Protein AF-K4KNU1-F1 (afdb_monomer_lite)

pLDDT: mean 82.9, std 14.41, range [40.94, 97.38]

Secondary structure (DSSP, 8-state):
-HHHHHHHHHHHHHHHHHHHHHHHHHHHHS-GGGGGGHHHHHHHHHHHHHHTHHHHHHH-TTS-HHHHHHHHHHHHHHHHHHHHHHHHHHHHTTTGGGTSPPSS----

Organism: Simiduia agarivorans (strain DSM 21679 / JCM 13881 / BCRC 17597 / SA1) (NCBI:txid1117647)

Foldseek 3Di:
DVLVVLLVVLLVLLLVLLVVLCVVCVPLVDDPVCPVCSVVVNVVSNCCLVPVLPVQLVVPPDDDSVVSSSVSSNVSSVVSNVVSVVSVVCLVCQCVVPPDRGSDDPDD

Sequence (108 aa):
MKRIFLGLLITMAALTSYYAVFMLFYDSWFPYYYEEYLPTIFVVGLMTIVILPVPVSLLKTSDSDRMGYYRSVVWFNAAIIAICIVVFLYMLSNGVFLSSPGVYQIGN

Radius of gyration: 17.01 Å; chains: 1; bounding box: 43×23×47 Å

Structure (mmCIF, N/CA/C/O backbone):
data_AF-K4KNU1-F1
#
_entry.id   AF-K4KNU1-F1
#
loop_
_atom_site.group_PDB
_atom_site.id
_atom_site.type_symbol
_atom_site.label_atom_id
_atom_site.label_alt_id
_atom_site.label_comp_id
_atom_site.label_asym_id
_atom_site.label_entity_id
_atom_site.label_seq_id
_atom_site.pdbx_PDB_ins_code
_atom_site.Cartn_x
_atom_site.Cartn_y
_atom_site.Cartn_z
_atom_site.occupancy
_atom_site.B_iso_or_equiv
_atom_site.auth_seq_id
_atom_site.auth_comp_id
_atom_site.auth_asym_id
_atom_site.auth_atom_id
_atom_site.pdbx_PDB_model_num
ATOM 1 N N . MET A 1 1 ? -18.847 8.082 14.698 1.00 62.22 1 MET A N 1
ATOM 2 C CA . MET A 1 1 ? -18.812 8.589 13.306 1.00 62.22 1 MET A CA 1
ATOM 3 C C . MET A 1 1 ? -17.450 9.142 12.893 1.00 62.22 1 MET A C 1
ATOM 5 O O . MET A 1 1 ? -16.877 8.579 11.975 1.00 62.22 1 MET A O 1
ATOM 9 N N . LYS A 1 2 ? -16.869 10.143 13.581 1.00 78.69 2 LYS A N 1
ATOM 10 C CA . LYS A 1 2 ? -15.563 10.740 13.197 1.00 78.69 2 LYS A CA 1
ATOM 11 C C . LYS A 1 2 ? -14.430 9.721 12.952 1.00 78.69 2 LYS A C 1
ATOM 13 O O . LYS A 1 2 ? -13.696 9.848 11.985 1.00 78.69 2 LYS A O 1
ATOM 18 N N . ARG A 1 3 ? -14.327 8.675 13.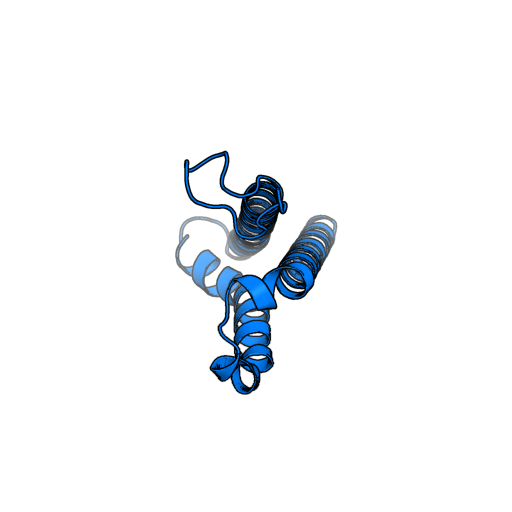785 1.00 80.00 3 ARG A N 1
ATOM 19 C CA . ARG A 1 3 ? -13.305 7.612 13.649 1.00 80.00 3 ARG A CA 1
ATOM 20 C C . ARG A 1 3 ? -13.514 6.702 12.433 1.00 80.00 3 ARG A C 1
ATOM 22 O O . ARG A 1 3 ? -12.545 6.327 11.791 1.00 80.00 3 ARG A O 1
ATOM 29 N N . ILE A 1 4 ? -14.770 6.391 12.106 1.00 81.62 4 ILE A N 1
ATOM 30 C CA . ILE A 1 4 ? -15.127 5.599 10.916 1.00 81.62 4 ILE A CA 1
ATOM 31 C C . ILE A 1 4 ? -14.796 6.399 9.658 1.00 81.62 4 ILE A C 1
ATOM 33 O O . ILE A 1 4 ? -14.180 5.875 8.739 1.00 81.62 4 ILE A O 1
ATOM 37 N N . PHE A 1 5 ? -15.146 7.687 9.656 1.00 87.62 5 PHE A N 1
ATOM 38 C CA . PHE A 1 5 ? -14.841 8.586 8.550 1.00 87.62 5 PHE A CA 1
ATOM 39 C C . PHE A 1 5 ? -13.331 8.728 8.325 1.00 87.62 5 PHE A C 1
ATOM 41 O O . PHE A 1 5 ? -12.873 8.610 7.196 1.00 87.62 5 PHE A O 1
ATOM 48 N N . LEU A 1 6 ? -12.545 8.884 9.398 1.00 89.81 6 LEU A N 1
ATOM 49 C CA . LEU A 1 6 ? -11.082 8.892 9.309 1.00 89.81 6 LEU A CA 1
ATOM 50 C C . LEU A 1 6 ? -10.529 7.571 8.749 1.00 89.81 6 LEU A C 1
ATOM 52 O O . LEU A 1 6 ? -9.665 7.599 7.880 1.00 89.81 6 LEU A O 1
ATOM 56 N N . GLY A 1 7 ? -11.041 6.427 9.219 1.00 89.75 7 GLY A N 1
ATOM 57 C CA . GLY A 1 7 ? -10.660 5.104 8.717 1.00 89.75 7 GLY A CA 1
ATOM 58 C C . GLY A 1 7 ? -10.960 4.924 7.224 1.00 89.75 7 GLY A C 1
ATOM 59 O O . GLY A 1 7 ? -10.128 4.402 6.487 1.00 89.75 7 GLY A O 1
ATOM 60 N N . LEU A 1 8 ? -12.109 5.414 6.757 1.00 91.12 8 LEU A N 1
ATOM 61 C CA . LEU A 1 8 ? -12.456 5.423 5.335 1.00 91.12 8 LEU A CA 1
ATOM 62 C C . LEU A 1 8 ? -11.528 6.332 4.530 1.00 91.12 8 LEU A C 1
ATOM 64 O O . LEU A 1 8 ? -10.964 5.881 3.538 1.00 91.12 8 LEU A O 1
ATOM 68 N N . LEU A 1 9 ? -11.324 7.576 4.971 1.00 94.81 9 LEU A N 1
ATOM 69 C CA . LEU A 1 9 ? -10.455 8.530 4.279 1.00 94.81 9 LEU A CA 1
ATOM 70 C C . LEU A 1 9 ? -9.029 8.006 4.133 1.00 94.81 9 LEU A C 1
ATOM 72 O O . LEU A 1 9 ? -8.461 8.086 3.048 1.00 94.81 9 LEU A O 1
ATOM 76 N N . ILE A 1 10 ? -8.456 7.441 5.198 1.00 95.88 10 ILE A N 1
ATOM 77 C CA . ILE A 1 10 ? -7.085 6.930 5.138 1.00 95.88 10 ILE A CA 1
ATOM 78 C C . ILE A 1 10 ? -6.977 5.665 4.284 1.00 95.88 10 ILE A C 1
ATOM 80 O O . ILE A 1 10 ? -5.978 5.484 3.597 1.00 95.88 10 ILE A O 1
ATOM 84 N N . THR A 1 11 ? -8.017 4.826 4.259 1.00 95.56 11 THR A N 1
ATOM 85 C CA . THR A 1 11 ? -8.069 3.670 3.352 1.00 95.56 11 THR A CA 1
ATOM 86 C C . THR A 1 11 ? -8.138 4.133 1.897 1.00 95.56 11 THR A C 1
ATOM 88 O O . THR A 1 11 ? -7.366 3.663 1.070 1.00 95.56 11 THR A O 1
ATOM 91 N N . MET A 1 12 ? -8.996 5.109 1.581 1.00 96.25 12 MET A N 1
ATOM 92 C CA . MET A 1 12 ? -9.071 5.697 0.237 1.00 96.25 12 MET A CA 1
ATOM 93 C C . MET A 1 12 ? -7.751 6.354 -0.180 1.00 96.25 12 MET A C 1
ATOM 95 O O . MET A 1 12 ? -7.323 6.198 -1.323 1.00 96.25 12 MET A O 1
ATOM 99 N N . ALA A 1 13 ? -7.078 7.040 0.747 1.00 96.88 13 ALA A N 1
ATOM 100 C CA . ALA A 1 13 ? -5.765 7.623 0.500 1.00 96.88 13 ALA A CA 1
ATOM 101 C C . ALA A 1 13 ? -4.710 6.546 0.200 1.00 96.88 13 ALA A C 1
ATOM 103 O O . ALA A 1 13 ? -3.966 6.702 -0.762 1.00 96.88 13 ALA A O 1
ATOM 104 N N . ALA A 1 14 ? -4.690 5.440 0.953 1.00 97.25 14 ALA A N 1
ATOM 105 C CA . ALA A 1 14 ? -3.770 4.323 0.725 1.00 97.25 14 ALA A CA 1
ATOM 106 C C . ALA A 1 14 ? -4.021 3.611 -0.613 1.00 97.25 14 ALA A C 1
ATOM 108 O O . ALA A 1 14 ? -3.075 3.320 -1.343 1.00 97.25 14 ALA A O 1
ATOM 109 N N . LEU A 1 15 ? -5.289 3.376 -0.968 1.00 97.31 15 LEU A N 1
ATOM 110 C CA . LEU A 1 15 ? -5.663 2.804 -2.266 1.00 97.31 15 LEU A CA 1
ATOM 111 C C . LEU A 1 15 ? -5.227 3.718 -3.417 1.00 97.31 15 LEU A C 1
ATOM 113 O O . LEU A 1 15 ? -4.625 3.251 -4.379 1.00 97.31 15 LEU A O 1
ATOM 117 N N . THR A 1 16 ? -5.481 5.023 -3.294 1.00 96.94 16 THR A N 1
ATOM 118 C CA . THR A 1 16 ? -5.109 6.011 -4.318 1.00 96.94 16 THR A CA 1
ATOM 119 C C . THR A 1 16 ? -3.593 6.139 -4.447 1.00 96.94 16 THR A C 1
ATOM 121 O O . THR A 1 16 ? -3.083 6.165 -5.565 1.00 96.94 16 THR A O 1
ATOM 124 N N . SER A 1 17 ? -2.850 6.177 -3.333 1.00 96.69 17 SER A N 1
ATOM 125 C CA . SER A 1 17 ? -1.385 6.240 -3.371 1.00 96.69 17 SER A CA 1
ATOM 126 C C . SER A 1 17 ? -0.788 4.981 -3.986 1.00 96.69 17 SER A C 1
ATOM 128 O O . SER A 1 17 ? 0.108 5.082 -4.818 1.00 96.69 17 SER A O 1
ATOM 130 N N . TYR A 1 18 ? -1.309 3.805 -3.627 1.00 97.12 18 TYR A N 1
ATOM 131 C CA . TYR A 1 18 ? -0.865 2.543 -4.209 1.00 97.12 18 TYR A CA 1
ATOM 132 C C . TYR A 1 18 ? -1.155 2.484 -5.711 1.00 97.12 18 TYR A C 1
ATOM 134 O O . TYR A 1 18 ? -0.255 2.174 -6.484 1.00 97.12 18 TYR A O 1
ATOM 142 N N . TYR A 1 19 ? -2.369 2.853 -6.132 1.00 96.00 19 TYR A N 1
ATOM 143 C CA . TYR A 1 19 ? -2.733 2.946 -7.546 1.00 96.00 19 TYR A CA 1
ATOM 144 C C . TYR A 1 19 ? -1.801 3.879 -8.318 1.00 96.00 19 TYR A C 1
ATOM 146 O O . TYR A 1 19 ? -1.273 3.489 -9.355 1.00 96.00 19 TYR A O 1
ATOM 154 N N . ALA A 1 20 ? -1.566 5.088 -7.804 1.00 94.62 20 ALA A N 1
ATOM 155 C CA . ALA A 1 20 ? -0.723 6.073 -8.470 1.00 94.62 20 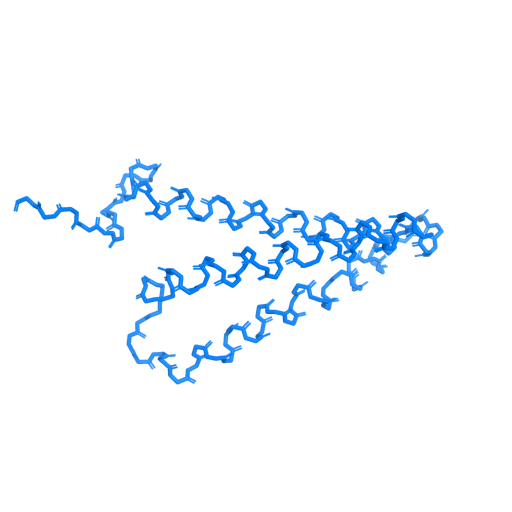ALA A CA 1
ATOM 156 C C . ALA A 1 20 ? 0.716 5.572 -8.631 1.00 94.62 20 ALA A C 1
ATOM 158 O O . ALA A 1 20 ? 1.270 5.644 -9.723 1.00 94.62 20 ALA A O 1
ATOM 159 N N . VAL A 1 21 ? 1.311 5.029 -7.565 1.00 94.12 21 VAL A N 1
ATOM 160 C CA . VAL A 1 21 ? 2.677 4.494 -7.621 1.00 94.12 21 VAL A CA 1
ATOM 161 C C . VAL A 1 21 ? 2.744 3.290 -8.560 1.00 94.12 21 VAL A C 1
ATOM 163 O O . VAL A 1 21 ? 3.648 3.230 -9.386 1.00 94.12 21 VAL A O 1
ATOM 166 N N . PHE A 1 22 ? 1.792 2.358 -8.473 1.00 94.06 22 PHE A N 1
ATOM 167 C CA . PHE A 1 22 ? 1.772 1.189 -9.347 1.00 94.06 22 PHE A CA 1
ATOM 168 C C . PHE A 1 22 ? 1.671 1.612 -10.814 1.00 94.06 22 PHE A C 1
ATOM 170 O O . PHE A 1 22 ? 2.531 1.241 -11.596 1.00 94.06 22 PHE A O 1
ATOM 177 N N . MET A 1 23 ? 0.708 2.462 -11.179 1.00 92.06 23 MET A N 1
ATOM 178 C CA . MET A 1 23 ? 0.517 2.899 -12.569 1.00 92.06 23 MET A CA 1
ATOM 179 C C . MET A 1 23 ? 1.695 3.691 -13.140 1.00 92.06 23 MET A C 1
ATOM 181 O O . MET A 1 23 ? 1.949 3.611 -14.335 1.00 92.06 23 MET A O 1
ATOM 185 N N . LEU A 1 24 ? 2.412 4.454 -12.314 1.00 89.81 24 LEU A N 1
ATOM 186 C CA . LEU A 1 24 ? 3.559 5.239 -12.777 1.00 89.81 24 LEU A CA 1
ATOM 187 C C . LEU A 1 24 ? 4.838 4.414 -12.940 1.00 89.81 24 LEU A C 1
ATOM 189 O O . LEU A 1 24 ? 5.734 4.834 -13.669 1.00 89.81 24 LEU A O 1
ATOM 193 N N . PHE A 1 25 ? 4.958 3.290 -12.232 1.00 89.19 25 PHE A N 1
ATOM 194 C CA . PHE A 1 25 ? 6.241 2.607 -12.072 1.00 89.19 25 PHE A CA 1
ATOM 195 C C . PHE A 1 25 ? 6.211 1.099 -12.318 1.00 89.19 25 PHE A C 1
ATOM 197 O O . PHE A 1 25 ? 7.264 0.469 -12.228 1.00 89.19 25 PHE A O 1
ATOM 204 N N . TYR A 1 26 ? 5.062 0.496 -12.639 1.00 87.75 26 TYR A N 1
ATOM 205 C CA . TYR A 1 26 ? 4.986 -0.954 -12.841 1.00 87.75 26 TYR A CA 1
ATOM 206 C C . TYR A 1 26 ? 5.925 -1.429 -13.963 1.00 87.75 26 TYR A C 1
ATOM 208 O O . TYR A 1 26 ? 6.614 -2.430 -13.770 1.00 87.75 26 TYR A O 1
ATOM 216 N N . ASP A 1 27 ? 6.041 -0.672 -15.061 1.00 83.75 27 ASP A N 1
ATOM 217 C CA . ASP A 1 27 ? 6.954 -0.962 -16.181 1.00 83.75 27 ASP A CA 1
ATOM 218 C C . ASP A 1 27 ? 8.425 -1.037 -15.740 1.00 83.75 27 ASP A C 1
ATOM 220 O O . ASP A 1 27 ? 9.235 -1.760 -16.313 1.00 83.75 27 ASP A O 1
ATOM 224 N N . SER A 1 28 ? 8.792 -0.290 -14.697 1.00 83.19 28 SER A N 1
ATOM 225 C CA . SER A 1 28 ? 10.149 -0.280 -14.153 1.00 83.19 28 SER A CA 1
ATOM 226 C C . SER A 1 28 ? 10.457 -1.465 -13.238 1.00 83.19 28 SER A C 1
ATOM 228 O O . SER A 1 28 ? 11.625 -1.768 -12.997 1.00 83.19 28 SER A O 1
ATOM 230 N N . TRP A 1 29 ? 9.435 -2.096 -12.663 1.00 82.94 29 TRP A N 1
ATOM 231 C CA . TRP A 1 29 ? 9.599 -3.166 -11.676 1.00 82.94 29 TRP A CA 1
ATOM 232 C C . TRP A 1 29 ? 9.413 -4.549 -12.267 1.00 82.94 29 TRP A C 1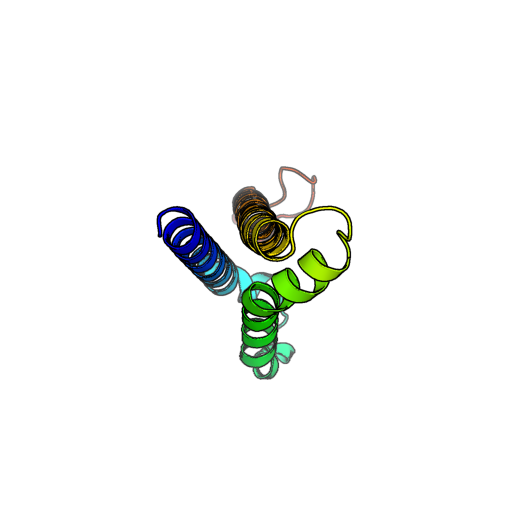
ATOM 234 O O . TRP A 1 29 ? 10.044 -5.505 -11.812 1.00 82.94 29 TRP A O 1
ATOM 244 N N . PHE A 1 30 ? 8.534 -4.659 -13.257 1.00 84.19 30 PHE A N 1
ATOM 245 C CA . PHE A 1 30 ? 8.144 -5.927 -13.838 1.00 84.19 30 PHE A CA 1
ATOM 246 C C . PHE A 1 30 ? 8.657 -6.015 -15.274 1.00 84.19 30 PHE A C 1
ATOM 248 O O . PHE A 1 30 ? 8.260 -5.223 -16.123 1.00 84.19 30 PHE A O 1
ATOM 255 N N . PRO A 1 31 ? 9.529 -6.991 -15.570 1.00 83.00 31 PRO A N 1
ATOM 256 C CA . PRO A 1 31 ? 9.891 -7.310 -16.943 1.00 83.00 31 PRO A CA 1
ATOM 257 C C . PRO A 1 31 ? 8.662 -7.619 -17.812 1.00 83.00 31 PRO A C 1
ATOM 259 O O . PRO A 1 31 ? 7.686 -8.183 -17.320 1.00 83.00 31 PRO A O 1
ATOM 262 N N . TYR A 1 32 ? 8.761 -7.353 -19.119 1.00 79.06 32 TYR A N 1
ATOM 263 C CA . TYR A 1 32 ? 7.674 -7.505 -20.105 1.00 79.06 32 TYR A CA 1
ATOM 264 C C . TYR A 1 32 ? 6.938 -8.860 -20.059 1.00 79.06 32 TYR A C 1
ATOM 266 O O . TYR A 1 32 ? 5.730 -8.940 -20.245 1.00 79.06 32 TYR A O 1
ATOM 274 N N . TYR A 1 33 ? 7.631 -9.952 -19.737 1.00 81.06 33 TYR A N 1
ATOM 275 C CA . TYR A 1 33 ? 7.013 -11.281 -19.651 1.00 81.06 33 TYR A CA 1
ATOM 276 C C . TYR A 1 33 ? 6.106 -11.488 -18.419 1.00 81.06 33 TYR A C 1
ATOM 278 O O . TYR A 1 33 ? 5.513 -12.556 -18.278 1.00 81.06 33 TYR A O 1
ATOM 286 N N . TYR A 1 34 ? 5.978 -10.497 -17.529 1.00 85.12 34 TYR A N 1
ATOM 287 C CA . TYR A 1 34 ? 5.024 -10.506 -16.417 1.00 85.12 34 TYR A CA 1
ATOM 288 C C . TYR A 1 34 ? 3.747 -9.701 -16.685 1.00 85.12 34 TYR A C 1
ATOM 290 O O . TYR A 1 34 ? 2.907 -9.615 -15.788 1.00 85.12 34 TYR A O 1
ATOM 298 N N . GLU A 1 35 ? 3.564 -9.139 -17.885 1.00 84.88 35 GLU A N 1
ATOM 299 C CA . GLU A 1 35 ? 2.396 -8.308 -18.213 1.00 84.88 35 GLU A CA 1
ATOM 300 C C . GLU A 1 35 ? 1.060 -8.999 -17.908 1.00 84.88 35 GLU A C 1
ATOM 302 O O . GLU A 1 35 ? 0.162 -8.391 -17.326 1.00 84.88 35 GLU A O 1
ATOM 307 N N . GLU A 1 36 ? 0.959 -10.299 -18.189 1.00 89.94 36 GLU A N 1
ATOM 308 C CA . GLU A 1 36 ? -0.239 -11.105 -17.913 1.00 89.94 36 GLU A CA 1
ATOM 309 C C . GLU A 1 36 ? -0.573 -11.200 -16.411 1.00 89.94 36 GLU A C 1
ATOM 311 O O . GLU A 1 36 ? -1.732 -11.377 -16.029 1.00 89.94 36 GLU A O 1
ATOM 316 N N . TYR A 1 37 ? 0.426 -11.047 -15.537 1.00 92.00 37 TYR A N 1
ATOM 317 C CA . TYR A 1 37 ? 0.271 -11.125 -14.083 1.00 92.00 37 TYR A CA 1
ATOM 318 C C . TYR A 1 37 ? 0.079 -9.758 -13.421 1.00 92.00 37 TYR A C 1
ATOM 320 O O . TYR A 1 37 ? -0.345 -9.719 -12.263 1.00 92.00 37 TYR A O 1
ATOM 328 N N . LEU A 1 38 ? 0.335 -8.645 -14.121 1.00 91.06 38 LEU A N 1
ATOM 329 C CA . LEU A 1 38 ? 0.196 -7.291 -13.569 1.00 91.06 38 LEU A CA 1
ATOM 330 C C . LEU A 1 38 ? -1.179 -7.030 -12.936 1.00 91.06 38 LEU A C 1
ATOM 332 O O . LEU A 1 38 ? -1.207 -6.521 -11.811 1.00 91.06 38 LEU A O 1
ATOM 336 N N . PRO A 1 39 ? -2.316 -7.421 -13.555 1.00 93.31 39 PRO A N 1
ATOM 337 C CA . PRO A 1 39 ? -3.625 -7.230 -12.934 1.00 93.31 39 PRO A CA 1
ATOM 338 C C . PRO A 1 39 ? -3.753 -8.003 -11.618 1.00 93.31 39 PRO A C 1
ATOM 340 O O . PRO A 1 39 ? -4.284 -7.487 -10.636 1.00 93.31 39 PRO A O 1
ATOM 343 N N . THR A 1 40 ? -3.223 -9.227 -11.573 1.00 94.50 40 THR A N 1
ATOM 344 C CA . THR A 1 40 ? -3.247 -10.075 -10.376 1.00 94.50 40 THR A CA 1
ATOM 345 C C . THR A 1 40 ? -2.400 -9.471 -9.263 1.00 94.50 40 THR A C 1
ATOM 347 O O . THR A 1 40 ? -2.866 -9.367 -8.130 1.00 94.50 40 THR A O 1
ATOM 350 N N . ILE A 1 41 ? -1.185 -9.016 -9.578 1.00 93.00 41 ILE A N 1
ATOM 351 C CA . ILE A 1 41 ? -0.285 -8.358 -8.620 1.00 93.00 41 ILE A CA 1
ATOM 352 C C . ILE A 1 41 ? -0.953 -7.106 -8.045 1.00 93.00 41 ILE A C 1
ATOM 354 O O . ILE A 1 41 ? -0.968 -6.915 -6.827 1.00 93.00 41 ILE A O 1
ATOM 358 N N . PHE A 1 42 ? -1.561 -6.294 -8.911 1.00 94.75 42 PHE A N 1
ATOM 359 C CA . PHE A 1 42 ? -2.281 -5.095 -8.508 1.00 94.75 42 PHE A CA 1
ATOM 360 C C . PHE A 1 42 ? -3.440 -5.416 -7.551 1.00 94.75 42 PHE A C 1
ATOM 362 O O . PHE A 1 42 ? -3.548 -4.833 -6.469 1.00 94.75 42 PHE A O 1
ATOM 369 N N . VAL A 1 43 ? -4.278 -6.397 -7.896 1.00 96.00 43 VAL A N 1
ATOM 370 C CA . VAL A 1 43 ? -5.412 -6.819 -7.057 1.00 96.00 43 VAL A CA 1
ATOM 371 C C . VAL A 1 43 ? -4.944 -7.392 -5.719 1.00 96.00 43 VAL A C 1
ATOM 373 O O . VAL A 1 43 ? -5.539 -7.078 -4.688 1.00 96.00 43 VAL A O 1
ATOM 376 N N . VAL A 1 44 ? -3.867 -8.181 -5.690 1.00 95.31 44 VAL A N 1
ATOM 377 C CA . VAL A 1 44 ? -3.291 -8.702 -4.437 1.00 95.31 44 VAL A CA 1
ATOM 378 C C . VAL A 1 44 ? -2.827 -7.558 -3.529 1.00 95.31 44 VAL A C 1
ATOM 380 O O . VAL A 1 44 ? -3.074 -7.592 -2.318 1.00 95.31 44 VAL A O 1
ATOM 383 N N . GLY A 1 45 ? -2.225 -6.508 -4.094 1.00 94.12 45 GLY A N 1
ATOM 384 C CA . GLY A 1 45 ? -1.873 -5.297 -3.352 1.00 94.12 45 GLY A CA 1
ATOM 385 C C . GLY A 1 45 ? -3.095 -4.583 -2.769 1.00 94.12 45 GLY A C 1
ATOM 386 O O . GLY A 1 45 ? -3.116 -4.272 -1.575 1.00 94.12 45 GLY A O 1
ATOM 387 N N . LEU A 1 46 ? -4.159 -4.406 -3.560 1.00 95.62 46 LEU A N 1
ATOM 388 C CA . LEU A 1 46 ? -5.419 -3.821 -3.081 1.00 95.62 46 LEU A CA 1
ATOM 389 C C . LEU A 1 46 ? -6.054 -4.647 -1.954 1.00 95.62 46 LEU A C 1
ATOM 391 O O . LEU A 1 46 ? -6.467 -4.099 -0.930 1.00 95.62 46 LEU A O 1
ATOM 395 N N . MET A 1 47 ? -6.100 -5.970 -2.114 1.00 94.44 47 MET A N 1
ATOM 396 C CA . MET A 1 47 ? -6.631 -6.885 -1.103 1.00 94.44 47 MET A CA 1
ATOM 397 C C . MET A 1 47 ? -5.824 -6.804 0.189 1.00 94.44 47 MET A C 1
ATOM 399 O O . MET A 1 47 ? -6.399 -6.801 1.274 1.00 94.44 47 MET A O 1
ATOM 403 N N . THR A 1 48 ? -4.504 -6.654 0.088 1.00 93.31 48 THR A N 1
ATOM 404 C CA . THR A 1 48 ? -3.626 -6.458 1.246 1.00 93.31 48 THR A CA 1
ATOM 405 C C . THR A 1 48 ? -3.989 -5.180 2.007 1.00 93.31 48 THR A C 1
ATOM 407 O O . THR A 1 48 ? -4.153 -5.229 3.223 1.00 93.31 48 THR A O 1
ATOM 410 N N . ILE A 1 49 ? -4.217 -4.057 1.323 1.00 94.25 49 ILE A N 1
ATOM 411 C CA . ILE A 1 49 ? -4.618 -2.785 1.957 1.00 94.25 49 ILE A CA 1
ATOM 412 C C . ILE A 1 49 ? -5.908 -2.946 2.781 1.00 94.25 49 ILE A C 1
ATOM 414 O O . ILE A 1 49 ? -6.007 -2.443 3.900 1.00 94.25 49 ILE A O 1
ATOM 418 N N . VAL A 1 50 ? -6.890 -3.674 2.245 1.00 92.94 50 VAL A N 1
ATOM 419 C CA . VAL A 1 50 ? -8.216 -3.811 2.867 1.00 92.94 50 VAL A CA 1
ATOM 420 C C . VAL A 1 50 ? -8.250 -4.895 3.948 1.00 92.94 50 VAL A C 1
ATOM 422 O O . VAL A 1 50 ? -8.860 -4.697 5.000 1.00 92.94 50 VAL A O 1
ATOM 425 N N . ILE A 1 51 ? -7.611 -6.041 3.707 1.00 92.38 51 ILE A N 1
ATOM 426 C CA . ILE A 1 51 ? -7.753 -7.238 4.545 1.00 92.38 51 ILE A CA 1
ATOM 427 C C . ILE A 1 51 ? -6.742 -7.249 5.688 1.00 92.38 51 ILE A C 1
ATOM 429 O O . ILE A 1 51 ? -7.127 -7.580 6.807 1.00 92.38 51 ILE A O 1
ATOM 433 N N . LEU A 1 52 ? -5.477 -6.865 5.462 1.00 88.69 52 LEU A N 1
ATOM 434 C CA . LEU A 1 52 ? -4.423 -7.006 6.479 1.00 88.69 52 LEU A CA 1
ATOM 435 C C . LEU A 1 52 ? -4.655 -6.226 7.791 1.00 88.69 52 LEU A C 1
ATOM 437 O O . LEU A 1 52 ? -4.198 -6.701 8.834 1.00 88.69 52 LEU A O 1
ATOM 441 N N . PRO A 1 53 ? -5.387 -5.095 7.829 1.00 87.25 53 PRO A N 1
ATOM 442 C CA . PRO A 1 53 ? -5.750 -4.463 9.096 1.00 87.25 53 PRO A CA 1
ATOM 443 C C . PRO A 1 53 ? -6.501 -5.385 10.068 1.00 87.25 53 PRO A C 1
ATOM 445 O O . PRO A 1 53 ? -6.377 -5.217 11.283 1.00 87.25 53 PRO A O 1
ATOM 448 N N . VAL A 1 54 ? -7.250 -6.370 9.554 1.00 86.12 54 VAL A N 1
ATOM 449 C CA . VAL A 1 54 ? -8.017 -7.337 10.353 1.00 86.12 54 VAL A CA 1
ATOM 450 C C . VAL A 1 54 ? -7.090 -8.241 11.180 1.00 86.12 54 VAL A C 1
ATOM 452 O O . VAL A 1 54 ? -7.147 -8.143 12.407 1.00 86.12 54 VAL A O 1
ATOM 455 N N . PRO A 1 55 ? -6.180 -9.055 10.604 1.00 84.94 55 PRO A N 1
ATOM 456 C CA . PRO A 1 55 ? -5.251 -9.857 11.395 1.00 84.94 55 PRO A CA 1
ATOM 457 C C . PRO A 1 55 ? -4.315 -8.996 12.254 1.00 84.94 55 PRO A C 1
ATOM 459 O O . PRO A 1 55 ? -4.029 -9.368 13.389 1.00 84.94 55 PRO A O 1
ATOM 462 N N . VAL A 1 56 ? -3.909 -7.806 11.788 1.00 84.00 56 VAL A N 1
ATOM 463 C CA . VAL A 1 56 ? -3.095 -6.873 12.593 1.00 84.00 56 VAL A CA 1
ATOM 464 C C . VAL A 1 56 ? -3.832 -6.426 13.860 1.00 84.00 56 VAL A C 1
ATOM 466 O O . VAL A 1 56 ? -3.207 -6.243 14.904 1.00 84.00 56 VAL A O 1
ATOM 469 N N . SER A 1 57 ? -5.157 -6.264 13.804 1.00 83.94 57 SER A N 1
ATOM 470 C CA . SER 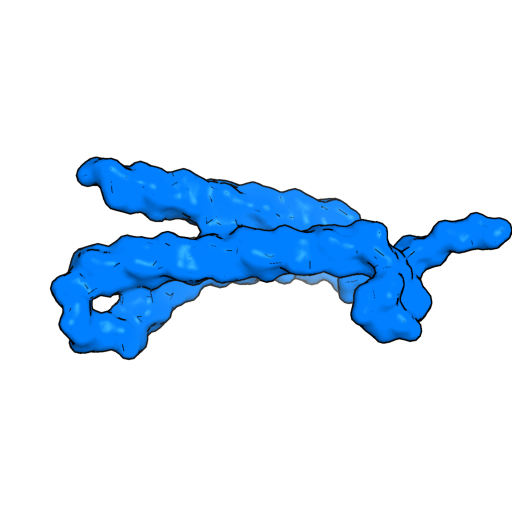A 1 57 ? -5.961 -5.973 14.996 1.00 83.94 57 SER A CA 1
ATOM 471 C C . SER A 1 57 ? -6.076 -7.155 15.959 1.00 83.94 57 SER A C 1
ATOM 473 O O . SER A 1 57 ? -6.045 -6.936 17.165 1.00 83.94 57 SER A O 1
ATOM 475 N N . LEU A 1 58 ? -6.119 -8.389 15.449 1.00 81.25 58 LEU A N 1
ATOM 476 C CA . LEU A 1 58 ? -6.230 -9.601 16.268 1.00 81.25 58 LEU A CA 1
ATOM 477 C C . LEU A 1 58 ? -4.934 -9.934 17.021 1.00 81.25 58 LEU A C 1
ATOM 479 O O . LEU A 1 58 ? -4.981 -10.510 18.101 1.00 81.25 58 LEU A O 1
ATOM 483 N N . LEU A 1 59 ? -3.775 -9.547 16.479 1.00 77.69 59 LEU A N 1
ATOM 484 C CA . LEU A 1 59 ? -2.472 -9.755 17.123 1.00 77.69 59 LEU A CA 1
ATOM 485 C C . LEU A 1 59 ? -2.214 -8.801 18.303 1.00 77.69 59 LEU A C 1
ATOM 487 O O . LEU A 1 59 ? -1.356 -9.079 19.138 1.00 77.69 59 LEU A O 1
ATOM 491 N N . LYS A 1 60 ? -2.930 -7.672 18.389 1.00 63.56 60 LYS A N 1
ATOM 492 C CA . LYS A 1 60 ? -2.800 -6.693 19.481 1.00 63.56 60 LYS A CA 1
ATOM 493 C C . LYS A 1 60 ? -3.914 -6.894 20.511 1.00 63.56 60 LYS A C 1
ATOM 495 O O . LYS A 1 60 ? -4.852 -6.112 20.602 1.00 63.56 60 LYS A O 1
ATOM 500 N N . THR A 1 61 ? -3.774 -7.946 21.306 1.00 56.28 61 THR A N 1
ATOM 501 C CA . THR A 1 61 ? -4.744 -8.490 22.276 1.00 56.28 61 THR A CA 1
ATOM 502 C C . THR A 1 61 ? -4.977 -7.672 23.562 1.00 56.28 61 THR A C 1
ATOM 504 O O . THR A 1 61 ? -5.442 -8.240 24.546 1.00 56.28 61 THR A O 1
ATOM 507 N N . SER A 1 62 ? -4.683 -6.362 23.620 1.00 55.03 62 SER A N 1
ATOM 508 C CA . SER A 1 62 ? -4.740 -5.615 24.900 1.00 55.03 62 SER A CA 1
ATOM 509 C C . SER A 1 62 ? -5.733 -4.453 24.993 1.00 55.03 62 SER A C 1
ATOM 511 O O . SER A 1 62 ? -5.854 -3.882 26.071 1.00 55.03 62 SER A O 1
ATOM 513 N N . ASP A 1 63 ? -6.434 -4.080 23.923 1.00 54.78 63 ASP A N 1
ATOM 514 C CA . ASP A 1 63 ? -7.381 -2.958 23.947 1.00 54.78 63 ASP A CA 1
ATOM 515 C C . ASP A 1 63 ? -8.764 -3.415 23.481 1.00 54.78 63 ASP A C 1
ATOM 517 O O . ASP A 1 63 ? -8.868 -4.184 22.532 1.00 54.78 63 ASP A O 1
ATOM 521 N N . SER A 1 64 ? -9.814 -2.884 24.124 1.00 61.75 64 SER A N 1
ATOM 522 C CA . SER A 1 64 ? -11.218 -2.895 23.672 1.00 61.75 64 SER A CA 1
ATOM 523 C C . SER A 1 64 ? -11.345 -3.154 22.158 1.00 61.75 64 SER A C 1
ATOM 525 O O . SER A 1 64 ? -10.959 -2.288 21.369 1.00 61.75 64 SER A O 1
ATOM 527 N N . ASP A 1 65 ? -11.891 -4.314 21.758 1.00 65.44 65 ASP A N 1
ATOM 528 C CA . ASP A 1 65 ? -11.844 -4.867 20.383 1.00 65.44 65 ASP A CA 1
ATOM 529 C C . ASP A 1 65 ? -12.133 -3.845 19.272 1.00 65.44 65 ASP A C 1
ATOM 531 O O . ASP A 1 65 ? -11.501 -3.819 18.214 1.00 65.44 65 ASP A O 1
ATOM 535 N N . ARG A 1 66 ? -13.080 -2.932 19.521 1.00 67.75 66 ARG A N 1
ATOM 536 C CA . ARG A 1 66 ? -13.441 -1.880 18.564 1.00 67.75 66 ARG A CA 1
ATOM 537 C C . ARG A 1 66 ? -12.336 -0.844 18.392 1.00 67.75 66 ARG A C 1
ATOM 539 O O . ARG A 1 66 ? -12.090 -0.409 17.273 1.00 67.75 66 ARG A O 1
ATOM 546 N N . MET A 1 67 ? -11.686 -0.421 19.471 1.00 73.62 67 MET A N 1
ATOM 547 C CA . MET A 1 67 ? -10.619 0.581 19.435 1.00 73.62 67 MET A CA 1
ATOM 548 C C . MET A 1 67 ? -9.339 0.025 18.799 1.00 73.62 67 MET A C 1
ATOM 550 O O . MET A 1 67 ? -8.695 0.734 18.021 1.00 73.62 67 MET A O 1
ATOM 554 N N . GLY A 1 68 ? -9.024 -1.247 19.070 1.00 78.44 68 GLY A N 1
ATOM 555 C CA . GLY A 1 68 ? -7.901 -1.961 18.460 1.00 78.44 68 GLY A CA 1
ATOM 556 C C . GLY A 1 68 ? -8.010 -2.006 16.936 1.00 78.44 68 GLY A C 1
ATOM 557 O O . GLY A 1 68 ? -7.072 -1.619 16.240 1.00 78.44 68 GLY A O 1
ATOM 558 N N . TYR A 1 69 ? -9.191 -2.348 16.411 1.00 83.19 69 TYR A N 1
ATOM 559 C CA . TYR A 1 69 ? -9.433 -2.392 14.968 1.00 83.19 69 TYR A CA 1
ATOM 560 C C . TYR A 1 69 ? -9.207 -1.042 14.269 1.00 83.19 69 TYR A C 1
ATOM 562 O O . TYR A 1 69 ? -8.423 -0.964 13.322 1.00 83.19 69 TYR A O 1
ATOM 570 N N . TYR A 1 70 ? -9.824 0.048 14.751 1.00 85.56 70 TYR A N 1
ATOM 571 C CA . TYR A 1 70 ? -9.643 1.369 14.124 1.00 85.56 70 TYR A CA 1
ATOM 572 C C . TYR A 1 70 ? -8.184 1.815 14.136 1.00 85.56 70 TYR A C 1
ATOM 574 O O . TYR A 1 70 ? -7.701 2.389 13.160 1.00 85.56 70 TYR A O 1
ATOM 582 N N . ARG A 1 71 ? -7.476 1.555 15.239 1.00 85.81 71 ARG A N 1
ATOM 583 C CA . ARG A 1 71 ? -6.061 1.893 15.355 1.00 85.81 71 ARG A CA 1
ATOM 584 C C . ARG A 1 71 ? -5.230 1.107 14.345 1.00 85.81 71 ARG A C 1
ATOM 586 O O . ARG A 1 71 ? -4.368 1.708 13.712 1.00 85.81 71 ARG A O 1
ATOM 593 N N . SER A 1 72 ? -5.510 -0.181 14.156 1.00 88.81 72 SER A N 1
ATOM 594 C CA . SER A 1 72 ? -4.833 -1.012 13.157 1.00 88.81 72 SER A CA 1
ATOM 595 C C . SER A 1 72 ? -5.091 -0.535 11.731 1.00 88.81 72 SER A C 1
ATOM 597 O O . SER A 1 72 ? -4.133 -0.388 10.982 1.00 88.81 72 SER A O 1
ATOM 599 N N . VAL A 1 73 ? -6.337 -0.199 11.376 1.00 91.75 73 VAL A N 1
ATOM 600 C CA . VAL A 1 73 ? -6.679 0.364 10.053 1.00 91.75 73 VAL A CA 1
ATOM 601 C C . VAL A 1 73 ? -5.906 1.652 9.786 1.00 91.75 73 VAL A C 1
ATOM 603 O O . VAL A 1 73 ? -5.296 1.796 8.730 1.00 91.75 73 VAL A O 1
ATOM 606 N N . VAL A 1 74 ? -5.896 2.585 10.741 1.00 91.69 74 VAL A N 1
ATOM 607 C CA . VAL A 1 74 ? -5.196 3.865 10.570 1.00 91.69 74 VAL A CA 1
ATOM 608 C C . VAL A 1 74 ? -3.688 3.656 10.455 1.00 91.69 74 VAL A C 1
ATOM 610 O O . VAL A 1 74 ? -3.078 4.169 9.524 1.00 91.69 74 VAL A O 1
ATOM 613 N N . TRP A 1 75 ? -3.080 2.887 11.360 1.00 91.44 75 TRP A N 1
ATOM 614 C CA . TRP A 1 75 ? -1.631 2.673 11.352 1.00 91.44 75 TRP A CA 1
ATOM 615 C C . TRP A 1 75 ? -1.148 1.913 10.122 1.00 91.44 75 TRP A C 1
ATOM 617 O O . TRP A 1 75 ? -0.135 2.286 9.538 1.00 91.44 75 TRP A O 1
ATOM 627 N N . PHE A 1 76 ? -1.867 0.866 9.723 1.00 93.75 76 PHE A N 1
ATOM 628 C CA . PHE A 1 76 ? -1.489 0.054 8.576 1.00 93.75 76 PHE A CA 1
ATOM 629 C C . PHE A 1 76 ? -1.590 0.851 7.271 1.00 93.75 76 PHE A C 1
ATOM 631 O O . PHE A 1 76 ? -0.623 0.922 6.517 1.00 93.75 76 PHE A O 1
ATOM 638 N N . ASN A 1 77 ? -2.712 1.542 7.045 1.00 95.00 77 ASN A N 1
ATOM 639 C CA . ASN A 1 77 ? -2.877 2.376 5.854 1.00 95.00 77 ASN A CA 1
ATOM 640 C C . ASN A 1 77 ? -1.911 3.567 5.839 1.00 95.00 77 ASN A C 1
ATOM 642 O O . ASN A 1 77 ? -1.368 3.892 4.787 1.00 95.00 77 ASN A O 1
ATOM 646 N N . ALA A 1 78 ? -1.627 4.180 6.995 1.00 95.00 78 ALA A N 1
ATOM 647 C CA . ALA A 1 78 ? -0.596 5.213 7.099 1.00 95.00 78 ALA A CA 1
ATOM 648 C C . ALA A 1 78 ? 0.790 4.684 6.698 1.00 95.00 78 ALA A C 1
ATOM 650 O O . ALA A 1 78 ? 1.516 5.366 5.978 1.00 95.00 78 ALA A O 1
ATOM 651 N N . ALA A 1 79 ? 1.146 3.467 7.125 1.00 95.00 79 ALA A N 1
ATOM 652 C CA . ALA A 1 79 ? 2.404 2.834 6.744 1.00 95.00 79 ALA A CA 1
ATOM 653 C C . ALA A 1 79 ? 2.474 2.575 5.233 1.00 95.00 79 ALA A C 1
ATOM 655 O O . ALA A 1 79 ? 3.498 2.864 4.622 1.00 95.00 79 ALA A O 1
ATOM 656 N N . ILE A 1 80 ? 1.384 2.114 4.609 1.00 95.88 80 ILE A N 1
ATOM 657 C CA . ILE A 1 80 ? 1.327 1.926 3.151 1.00 95.88 80 ILE A CA 1
ATOM 658 C C . ILE A 1 80 ? 1.502 3.251 2.410 1.00 95.88 80 ILE A C 1
ATOM 660 O O . ILE A 1 80 ? 2.292 3.313 1.470 1.00 95.88 80 ILE A O 1
ATOM 664 N N . ILE A 1 81 ? 0.828 4.317 2.844 1.00 97.38 81 ILE A N 1
ATOM 665 C CA . ILE A 1 81 ? 0.996 5.654 2.256 1.00 97.38 81 ILE A CA 1
ATOM 666 C C . ILE A 1 81 ? 2.453 6.111 2.388 1.00 97.38 81 ILE A C 1
ATOM 668 O O . ILE A 1 81 ? 3.040 6.573 1.413 1.00 97.38 81 ILE A O 1
ATOM 672 N N . ALA A 1 82 ? 3.060 5.943 3.566 1.00 96.38 82 ALA A N 1
ATOM 673 C CA . ALA A 1 82 ? 4.458 6.298 3.792 1.00 96.38 82 ALA A CA 1
ATOM 674 C C . ALA A 1 82 ? 5.407 5.501 2.881 1.00 96.38 82 ALA A C 1
ATOM 676 O O . ALA A 1 82 ? 6.295 6.094 2.272 1.00 96.38 82 ALA A O 1
ATOM 677 N N . ILE A 1 83 ? 5.187 4.191 2.722 1.00 95.25 83 ILE A N 1
ATOM 678 C CA . ILE A 1 83 ? 5.948 3.347 1.788 1.00 95.25 83 ILE A CA 1
ATOM 679 C C . ILE A 1 83 ? 5.776 3.855 0.354 1.00 95.25 83 ILE A C 1
ATOM 681 O O . ILE A 1 83 ? 6.770 4.025 -0.342 1.00 95.25 83 ILE A O 1
ATOM 685 N N . CYS A 1 84 ? 4.549 4.165 -0.076 1.00 95.19 84 CYS A N 1
ATOM 686 C CA . CYS A 1 84 ? 4.284 4.713 -1.408 1.00 95.19 84 CYS A CA 1
ATOM 687 C C . CYS A 1 84 ? 5.035 6.033 -1.639 1.00 95.19 84 CYS A C 1
ATOM 689 O O . CYS A 1 84 ? 5.630 6.211 -2.696 1.00 95.19 84 CYS A O 1
ATOM 691 N N . ILE A 1 85 ? 5.059 6.935 -0.651 1.00 94.38 85 ILE A N 1
ATOM 692 C CA . ILE A 1 85 ? 5.808 8.200 -0.726 1.00 94.38 85 ILE A CA 1
ATOM 693 C C . ILE A 1 85 ? 7.313 7.936 -0.840 1.00 94.38 85 ILE A C 1
ATOM 695 O O . ILE A 1 85 ? 7.970 8.522 -1.695 1.00 94.38 85 ILE A O 1
ATOM 699 N N . VAL A 1 86 ? 7.865 7.048 -0.008 1.00 91.81 86 VAL A N 1
ATOM 700 C CA . VAL A 1 86 ? 9.296 6.702 -0.042 1.00 91.81 86 VAL A CA 1
ATOM 701 C C . VAL A 1 86 ? 9.676 6.093 -1.388 1.00 91.81 86 VAL A C 1
ATOM 703 O O . VAL A 1 86 ? 10.663 6.510 -1.987 1.00 91.81 86 VAL A O 1
ATOM 706 N N . VAL A 1 87 ? 8.872 5.156 -1.892 1.00 89.56 87 VAL A N 1
ATOM 707 C CA . VAL A 1 87 ? 9.069 4.534 -3.204 1.00 89.56 87 VAL A CA 1
ATOM 708 C C . VAL A 1 87 ? 8.993 5.581 -4.312 1.00 89.56 87 VAL A C 1
ATOM 710 O O . VAL A 1 87 ? 9.871 5.626 -5.165 1.00 89.56 87 VAL A O 1
ATOM 713 N N . PHE A 1 88 ? 8.002 6.470 -4.280 1.00 89.75 88 PHE A N 1
ATOM 714 C CA . PHE A 1 88 ? 7.858 7.540 -5.263 1.00 89.75 88 PHE A CA 1
ATOM 715 C C . PHE A 1 88 ? 9.083 8.467 -5.290 1.00 89.75 88 PHE A C 1
ATOM 717 O O . PHE A 1 88 ? 9.645 8.724 -6.354 1.00 89.75 88 PHE A O 1
ATOM 724 N N . LEU A 1 89 ? 9.545 8.923 -4.121 1.00 88.31 89 LEU A N 1
ATOM 725 C CA . LEU A 1 89 ? 10.750 9.750 -4.003 1.00 88.31 89 LEU A CA 1
ATOM 726 C C . LEU A 1 89 ? 12.003 9.006 -4.476 1.00 88.31 89 LEU A C 1
ATOM 728 O O . LEU A 1 89 ? 12.851 9.596 -5.143 1.00 88.31 89 LEU A O 1
ATOM 732 N N . TYR A 1 90 ? 12.107 7.713 -4.172 1.00 84.94 90 TYR A N 1
ATOM 733 C CA . TYR A 1 90 ? 13.201 6.872 -4.643 1.00 84.94 90 TYR A CA 1
ATOM 734 C C . TYR A 1 90 ? 13.219 6.773 -6.174 1.00 84.94 90 TYR A C 1
ATOM 736 O O . TYR A 1 90 ? 14.263 7.021 -6.780 1.00 84.94 90 TYR A O 1
ATOM 744 N N . MET A 1 91 ? 12.073 6.498 -6.802 1.00 81.88 91 MET A N 1
ATOM 745 C CA . MET A 1 91 ? 11.971 6.391 -8.261 1.00 81.88 91 MET A CA 1
ATOM 746 C C . MET A 1 91 ? 12.277 7.727 -8.952 1.00 81.88 91 MET A C 1
ATOM 748 O O . MET A 1 91 ? 12.991 7.741 -9.951 1.00 81.88 91 MET A O 1
ATOM 752 N N . LEU A 1 92 ? 11.836 8.860 -8.386 1.00 81.00 92 LEU A N 1
ATOM 753 C CA . LEU A 1 92 ? 12.185 10.192 -8.901 1.00 81.00 92 LEU A CA 1
ATOM 754 C C . LEU A 1 92 ? 13.658 10.558 -8.715 1.00 81.00 92 LEU A C 1
ATOM 756 O O . LEU A 1 92 ? 14.203 11.347 -9.483 1.00 81.00 92 LEU A O 1
ATOM 760 N N . SER A 1 93 ? 14.318 10.001 -7.703 1.00 77.75 93 SER A N 1
ATOM 761 C CA . SER A 1 93 ? 15.723 10.300 -7.438 1.00 77.75 93 SER A CA 1
ATOM 762 C C . SER A 1 93 ? 16.695 9.659 -8.427 1.00 77.75 93 SER A C 1
ATOM 764 O O . SER A 1 93 ? 17.895 9.867 -8.285 1.00 77.75 93 SER A O 1
ATOM 766 N N . ASN A 1 94 ? 16.221 8.858 -9.392 1.00 65.00 94 ASN A N 1
ATOM 767 C CA . ASN A 1 94 ? 17.063 8.156 -10.365 1.00 65.00 94 ASN A CA 1
ATOM 768 C C . ASN A 1 94 ? 18.269 7.450 -9.724 1.00 65.00 94 ASN A C 1
ATOM 770 O O . ASN A 1 94 ? 19.391 7.528 -10.214 1.00 65.00 94 ASN A O 1
ATOM 774 N N . GLY A 1 95 ? 18.046 6.760 -8.601 1.00 57.28 95 GLY A N 1
ATOM 775 C CA . GLY A 1 95 ? 19.093 5.978 -7.937 1.00 57.28 95 GLY A CA 1
ATOM 776 C C . GLY A 1 95 ? 20.171 6.800 -7.218 1.00 57.28 95 GLY A C 1
ATOM 777 O O . GLY A 1 95 ? 21.056 6.197 -6.609 1.00 57.28 95 GLY A O 1
ATOM 778 N N . VAL A 1 96 ? 20.077 8.139 -7.193 1.00 61.03 96 VAL A N 1
ATOM 779 C CA . VAL A 1 96 ? 21.033 9.032 -6.504 1.00 61.03 96 VAL A CA 1
ATOM 780 C C . VAL A 1 96 ? 21.158 8.685 -5.018 1.00 61.03 96 VAL A C 1
ATOM 782 O O . VAL A 1 96 ? 22.257 8.721 -4.471 1.00 61.03 96 VAL A O 1
ATOM 785 N N . PHE A 1 97 ? 20.065 8.267 -4.371 1.00 57.28 97 PHE A N 1
ATOM 786 C CA . PHE A 1 97 ? 20.081 7.873 -2.956 1.00 57.28 97 PHE A CA 1
ATOM 787 C C . PHE A 1 97 ? 20.823 6.560 -2.659 1.00 57.28 97 PHE A C 1
ATOM 789 O O . PHE A 1 97 ? 21.244 6.367 -1.522 1.00 57.28 97 PHE A O 1
ATOM 796 N N . LEU A 1 98 ? 20.977 5.658 -3.635 1.00 59.12 98 LEU A N 1
ATOM 797 C CA . LEU A 1 98 ? 21.604 4.339 -3.441 1.00 59.12 98 LEU A CA 1
ATOM 798 C C . LEU A 1 98 ? 22.864 4.133 -4.293 1.00 59.12 98 LEU A C 1
ATOM 800 O O . LEU A 1 98 ? 23.366 3.015 -4.362 1.00 59.12 98 LEU A O 1
ATOM 804 N N . SER A 1 99 ? 23.366 5.182 -4.956 1.00 58.06 99 SER A N 1
ATOM 805 C CA . SER A 1 99 ? 24.514 5.098 -5.876 1.00 58.06 99 SER A CA 1
ATOM 806 C C . SER A 1 99 ? 24.364 3.984 -6.930 1.00 58.06 99 SER A C 1
ATOM 808 O O . SER A 1 99 ? 25.344 3.381 -7.358 1.00 58.06 99 SER A O 1
ATOM 810 N N . SER A 1 100 ? 23.124 3.701 -7.335 1.00 58.00 100 SER A N 1
ATOM 811 C CA . SER A 1 100 ? 22.773 2.713 -8.359 1.00 58.00 100 SER A CA 1
ATOM 812 C C . SER A 1 100 ? 22.498 3.440 -9.673 1.00 58.00 100 SER A C 1
ATOM 814 O O . SER A 1 100 ? 21.973 4.557 -9.617 1.00 58.00 100 SER A O 1
ATOM 816 N N . PRO A 1 101 ? 22.777 2.843 -10.850 1.00 54.44 101 PRO A N 1
ATOM 817 C CA . PRO A 1 101 ? 22.225 3.357 -12.097 1.00 54.44 101 PRO A CA 1
ATOM 818 C C . PRO A 1 101 ? 20.708 3.471 -11.920 1.00 54.44 101 PRO A C 1
ATOM 820 O O . PRO A 1 101 ? 20.041 2.497 -11.562 1.00 54.44 101 PRO A O 1
ATOM 823 N N . GLY A 1 102 ? 20.201 4.697 -12.033 1.00 56.38 102 GLY A N 1
ATOM 824 C CA . GLY A 1 102 ? 18.793 5.001 -11.844 1.00 56.38 102 GLY A CA 1
ATOM 825 C C . GLY A 1 102 ? 17.900 4.213 -12.789 1.00 56.38 102 GLY A C 1
ATOM 826 O O . GLY A 1 102 ? 18.333 3.768 -13.850 1.00 56.38 102 GLY A O 1
ATOM 827 N N . VAL A 1 103 ? 16.634 4.081 -12.400 1.00 60.16 103 VAL A N 1
ATOM 828 C CA . VAL A 1 103 ? 15.601 3.433 -13.217 1.00 60.16 103 VAL A CA 1
ATOM 829 C C . VAL A 1 103 ? 15.392 4.180 -14.537 1.00 60.16 103 VAL A C 1
ATOM 831 O O . VAL A 1 103 ? 15.291 3.546 -15.583 1.00 60.16 103 VAL A O 1
ATOM 834 N N . TYR A 1 104 ? 15.402 5.517 -14.513 1.00 55.16 104 TYR A N 1
ATOM 835 C CA . TYR A 1 104 ? 15.452 6.325 -15.726 1.00 55.16 104 TYR A CA 1
ATOM 836 C C . TYR A 1 104 ? 16.877 6.832 -15.922 1.00 55.16 104 TYR A C 1
ATOM 838 O O . TYR A 1 104 ? 17.357 7.711 -15.202 1.00 55.16 104 TYR A O 1
ATOM 846 N N . GLN A 1 105 ? 17.573 6.273 -16.909 1.00 56.03 105 GLN A N 1
ATOM 847 C CA . GLN A 1 105 ? 18.82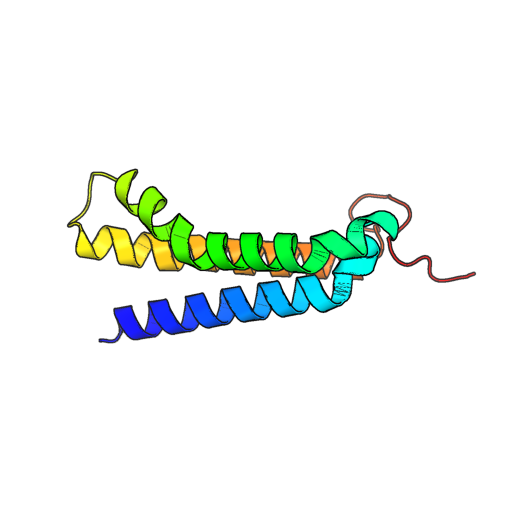3 6.859 -17.370 1.00 56.03 105 GLN A CA 1
ATOM 848 C C . GLN A 1 105 ? 18.477 8.145 -18.119 1.00 56.03 105 GLN A C 1
ATOM 850 O O . GLN A 1 105 ? 17.902 8.105 -19.206 1.00 56.03 105 GLN A O 1
ATOM 855 N N . ILE A 1 106 ? 18.785 9.295 -17.518 1.00 52.44 106 ILE A N 1
ATOM 856 C CA . ILE A 1 106 ? 18.785 10.561 -18.250 1.00 52.44 106 ILE A CA 1
ATOM 857 C C . ILE A 1 106 ? 19.913 10.417 -19.272 1.00 52.44 106 ILE A C 1
ATOM 859 O O . ILE A 1 106 ? 21.077 10.328 -18.886 1.00 52.44 106 ILE A O 1
ATOM 863 N N . GLY A 1 107 ? 19.547 10.270 -20.547 1.00 47.41 107 GLY A N 1
ATOM 864 C CA . GLY A 1 107 ? 20.506 10.137 -21.637 1.00 47.41 107 GLY A CA 1
ATOM 865 C C . GLY A 1 107 ? 21.491 11.302 -21.618 1.00 47.41 107 GLY A C 1
ATOM 866 O O . GLY A 1 107 ? 21.073 12.457 -21.528 1.00 47.41 107 GLY A O 1
ATOM 867 N N . ASN A 1 108 ? 22.781 10.970 -21.659 1.00 40.94 108 ASN A N 1
ATOM 868 C CA . ASN A 1 108 ? 23.831 11.917 -22.031 1.00 40.94 108 ASN A CA 1
ATOM 869 C C . ASN A 1 108 ? 23.697 12.295 -23.506 1.00 40.94 108 ASN A C 1
ATOM 871 O O . ASN A 1 108 ? 2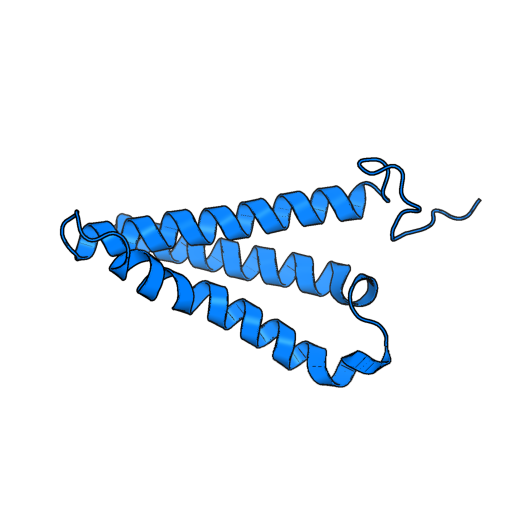3.397 11.382 -24.312 1.00 40.94 108 ASN A O 1
#